Protein AF-A0A933UN74-F1 (afdb_monomer)

Foldseek 3Di:
DVCVPVVVVVVVVVVVVVCVVVVVPPDPPPDDPPPLCPPPVNVVVVVVVVD

Radius of gyration: 20.77 Å; Cα contacts (8 Å, |Δi|>4): 14; chains: 1; bounding box: 48×20×49 Å

Mean predicted aligned error: 13.51 Å

Solvent-accessible surface area (backbone atoms only — not comparable to full-atom values): 3252 Å² total; per-residue (Å²): 112,73,65,73,55,48,52,59,50,51,52,50,53,53,52,50,52,51,29,48,76,69,60,70,52,69,75,83,56,93,64,68,83,84,48,47,88,73,36,83,89,40,34,67,65,59,63,64,71,80,112

Structure (mmCIF, N/CA/C/O backbone):
data_AF-A0A933UN74-F1
#
_entry.id   AF-A0A933UN74-F1
#
loop_
_atom_site.group_PDB
_atom_site.id
_atom_site.type_symbol
_atom_site.label_atom_id
_atom_site.label_alt_id
_atom_site.label_comp_id
_atom_site.label_asym_id
_atom_site.label_entity_id
_atom_site.label_seq_id
_atom_site.pdbx_PDB_ins_code
_atom_site.Cartn_x
_atom_site.Cartn_y
_atom_site.Cartn_z
_atom_site.occupancy
_atom_site.B_iso_or_equiv
_atom_site.auth_seq_id
_atom_site.auth_comp_id
_atom_site.auth_asym_id
_atom_site.auth_atom_id
_atom_site.pdbx_PDB_model_num
ATOM 1 N N . MET A 1 1 ? -19.251 2.440 23.520 1.00 63.62 1 MET A N 1
ATOM 2 C CA . MET A 1 1 ? -18.983 3.387 22.409 1.00 63.62 1 MET A CA 1
ATOM 3 C C . MET A 1 1 ? -17.519 3.400 21.964 1.00 63.62 1 MET A C 1
ATOM 5 O O . MET A 1 1 ? -17.280 3.254 20.777 1.00 63.62 1 MET A O 1
ATOM 9 N N . ARG A 1 2 ? -16.531 3.481 22.872 1.00 62.19 2 ARG A N 1
ATOM 10 C CA . ARG A 1 2 ? -15.094 3.528 22.514 1.00 62.19 2 ARG A CA 1
ATOM 11 C C . ARG A 1 2 ? -14.605 2.352 21.646 1.00 62.19 2 ARG A C 1
ATOM 13 O O . ARG A 1 2 ? -13.861 2.557 20.697 1.00 62.19 2 ARG A O 1
ATOM 20 N N . TYR A 1 3 ? -15.090 1.140 21.916 1.00 70.38 3 TYR A N 1
ATOM 21 C CA . TYR A 1 3 ? -14.747 -0.060 21.137 1.00 70.38 3 TYR A CA 1
ATOM 22 C C . TYR A 1 3 ? -15.398 -0.108 19.749 1.00 70.38 3 TYR A C 1
ATOM 24 O O . TYR A 1 3 ? -14.820 -0.668 18.827 1.00 70.38 3 TYR A O 1
ATOM 32 N N . VAL A 1 4 ? -16.562 0.530 19.583 1.00 77.12 4 VAL A N 1
ATOM 33 C CA . VAL A 1 4 ? -17.297 0.559 18.307 1.00 77.12 4 VAL A CA 1
ATOM 34 C C . VAL A 1 4 ? -16.533 1.366 17.257 1.00 77.12 4 VAL A C 1
ATOM 36 O O . VAL A 1 4 ? -16.600 1.045 16.081 1.00 77.12 4 VAL A O 1
ATOM 39 N N . VAL A 1 5 ? -15.765 2.375 17.684 1.00 81.00 5 VAL A N 1
ATOM 40 C CA . VAL A 1 5 ? -14.939 3.213 16.797 1.00 81.00 5 VAL A CA 1
ATOM 41 C C . VAL A 1 5 ? -13.493 2.709 16.719 1.00 81.00 5 VAL A C 1
ATOM 43 O O . VAL A 1 5 ? -12.882 2.747 15.655 1.00 81.00 5 VAL A O 1
A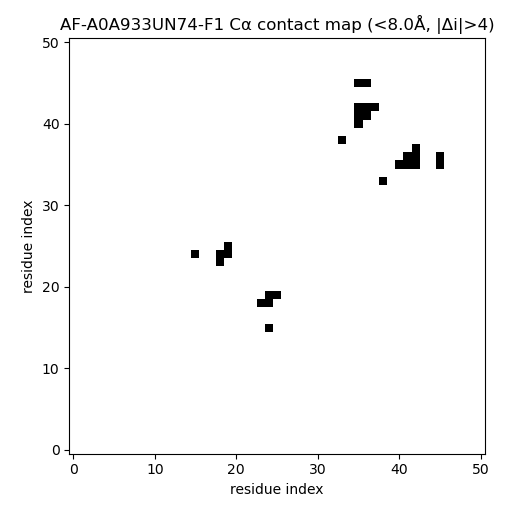TOM 46 N N . GLY A 1 6 ? -12.942 2.191 17.821 1.00 88.94 6 GLY A N 1
ATOM 47 C CA . GLY A 1 6 ? -11.548 1.735 17.860 1.00 88.94 6 GLY A CA 1
ATOM 48 C C . GLY A 1 6 ? -11.269 0.515 16.979 1.00 88.94 6 GLY A C 1
ATOM 49 O O . GLY A 1 6 ? -10.249 0.476 16.295 1.00 88.94 6 GLY A O 1
ATOM 50 N N . ILE A 1 7 ? -12.183 -0.461 16.956 1.00 91.31 7 ILE A N 1
ATOM 51 C CA . ILE A 1 7 ? -12.031 -1.688 16.159 1.00 91.31 7 ILE A CA 1
ATOM 52 C C . ILE A 1 7 ? -11.995 -1.397 14.648 1.00 91.31 7 ILE A C 1
ATOM 54 O O . ILE A 1 7 ? -11.027 -1.806 14.007 1.00 91.31 7 ILE A O 1
ATOM 58 N N . PRO A 1 8 ? -12.969 -0.681 14.047 1.00 91.38 8 PRO A N 1
ATOM 59 C CA . PRO A 1 8 ? -12.922 -0.406 12.612 1.00 91.38 8 PRO A CA 1
ATOM 60 C C . PRO A 1 8 ? -11.717 0.457 12.223 1.00 91.38 8 PRO A C 1
ATOM 62 O O . PRO A 1 8 ? -11.142 0.243 11.158 1.00 91.38 8 PRO A O 1
ATOM 65 N N . PHE A 1 9 ? -11.282 1.376 13.093 1.00 93.06 9 PHE A N 1
ATOM 66 C CA . PHE A 1 9 ? -10.069 2.159 12.858 1.00 93.06 9 PHE A CA 1
ATOM 67 C C . PHE A 1 9 ? -8.815 1.276 12.798 1.00 93.06 9 PHE A C 1
ATOM 69 O O . PHE A 1 9 ? -8.021 1.397 11.868 1.00 93.06 9 PHE A O 1
ATOM 76 N N . LEU A 1 10 ? -8.656 0.341 13.740 1.00 94.94 10 LEU A N 1
ATOM 77 C CA . LEU A 1 10 ? -7.542 -0.611 13.730 1.00 94.94 10 LEU A CA 1
ATOM 78 C C . LEU A 1 10 ? -7.532 -1.473 12.464 1.00 94.94 10 LEU A C 1
ATOM 80 O O . LEU A 1 10 ? -6.485 -1.623 11.836 1.00 94.94 10 LEU A O 1
ATOM 84 N N . VAL A 1 11 ? -8.692 -1.994 12.058 1.00 94.69 11 VAL A N 1
ATOM 85 C CA . VAL A 1 11 ? -8.823 -2.788 10.824 1.00 94.69 11 VAL A CA 1
ATOM 86 C C . VAL A 1 11 ? -8.402 -1.972 9.600 1.00 94.69 11 VAL A C 1
ATOM 88 O O . VAL A 1 11 ? -7.647 -2.467 8.763 1.00 94.69 11 VAL A O 1
ATOM 91 N N . LEU A 1 12 ? -8.836 -0.711 9.517 1.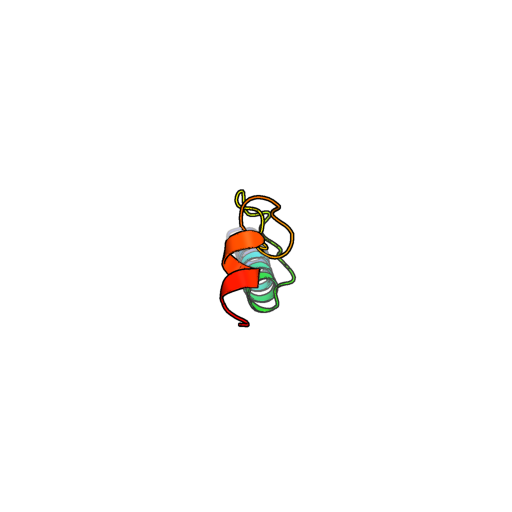00 92.56 12 LEU A N 1
ATOM 92 C CA . LEU A 1 12 ? -8.465 0.197 8.434 1.00 92.56 12 LEU A CA 1
ATOM 93 C C . LEU A 1 12 ? -6.946 0.423 8.375 1.00 92.56 12 LEU A C 1
ATOM 95 O O . LEU A 1 12 ? -6.354 0.307 7.303 1.00 92.56 12 LEU A O 1
ATOM 99 N N . VAL A 1 13 ? -6.309 0.702 9.516 1.00 94.56 13 VAL A N 1
ATOM 100 C CA . VAL A 1 13 ? -4.856 0.929 9.595 1.00 94.56 13 VAL A CA 1
ATOM 101 C C . VAL A 1 13 ? -4.076 -0.311 9.151 1.00 94.56 13 VAL A C 1
ATOM 103 O O . VAL A 1 13 ? -3.145 -0.192 8.355 1.00 94.56 13 VAL A O 1
ATOM 106 N N . VAL A 1 14 ? -4.476 -1.504 9.602 1.00 95.06 14 VAL A N 1
ATOM 107 C CA . VAL A 1 14 ? -3.825 -2.766 9.210 1.00 95.06 14 VAL A CA 1
ATOM 108 C C . VAL A 1 14 ? -3.986 -3.029 7.711 1.00 95.06 14 VAL A C 1
ATOM 110 O O . VAL A 1 14 ? -3.013 -3.376 7.040 1.00 95.06 14 VAL A O 1
ATOM 113 N N . ALA A 1 15 ? -5.183 -2.818 7.160 1.00 91.31 15 ALA A N 1
ATOM 114 C CA . ALA A 1 15 ? -5.442 -2.998 5.733 1.00 91.31 15 ALA A CA 1
ATOM 115 C C . ALA A 1 15 ? -4.631 -2.018 4.865 1.00 91.31 15 ALA A C 1
ATOM 117 O O . ALA A 1 15 ? -4.089 -2.415 3.832 1.00 91.31 15 ALA A O 1
ATOM 118 N N . LEU A 1 16 ? -4.506 -0.759 5.297 1.00 88.62 16 LEU A N 1
ATOM 119 C CA . LEU A 1 16 ? -3.681 0.255 4.635 1.00 88.62 16 LEU A CA 1
ATOM 120 C C . LEU A 1 16 ? -2.197 -0.110 4.668 1.00 88.62 16 LEU A C 1
ATOM 122 O O . LEU A 1 16 ? -1.547 -0.073 3.625 1.00 88.62 16 LEU A O 1
ATOM 126 N N . ALA A 1 17 ? -1.674 -0.504 5.833 1.00 90.12 17 ALA A N 1
ATOM 127 C 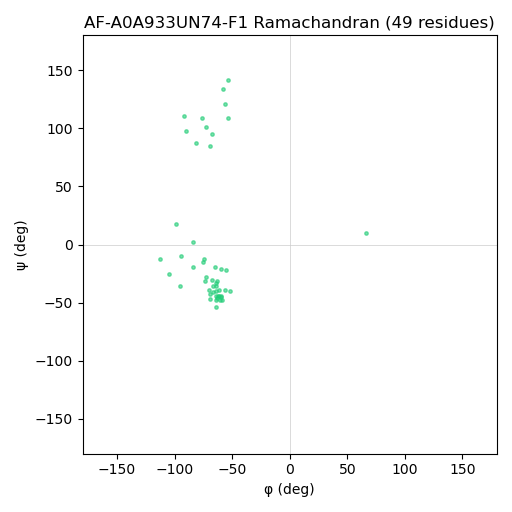CA . ALA A 1 17 ? -0.284 -0.929 5.975 1.00 90.12 17 ALA A CA 1
ATOM 128 C C . ALA A 1 17 ? 0.023 -2.125 5.061 1.00 90.12 17 ALA A C 1
ATOM 130 O O . ALA A 1 17 ? 0.986 -2.093 4.295 1.00 90.12 17 ALA A O 1
ATOM 131 N N . TRP A 1 18 ? -0.843 -3.142 5.065 1.00 91.75 18 TRP A N 1
ATOM 132 C CA . TRP A 1 18 ? -0.711 -4.310 4.193 1.00 91.75 18 TRP A CA 1
ATOM 133 C C . TRP A 1 18 ? -0.792 -3.946 2.704 1.00 91.75 18 TRP A C 1
ATOM 135 O O . TRP A 1 18 ? -0.000 -4.420 1.886 1.00 91.75 18 TRP A O 1
ATOM 145 N N . GLY A 1 19 ? -1.742 -3.089 2.332 1.00 88.19 19 GLY A N 1
ATOM 146 C CA . GLY A 1 19 ? -1.912 -2.619 0.960 1.00 88.19 19 GLY A CA 1
ATOM 147 C C . GLY A 1 19 ? -0.724 -1.794 0.456 1.00 88.19 19 GLY A C 1
ATOM 148 O O . GLY A 1 19 ? -0.363 -1.913 -0.716 1.00 88.19 19 GLY A O 1
ATOM 149 N N . ALA A 1 20 ? -0.097 -1.005 1.333 1.00 84.44 20 ALA A N 1
ATOM 150 C CA . ALA A 1 20 ? 1.125 -0.263 1.039 1.00 84.44 20 ALA A CA 1
ATOM 151 C C . ALA A 1 20 ? 2.329 -1.204 0.865 1.00 84.44 20 ALA A C 1
ATOM 153 O O . ALA A 1 20 ? 3.031 -1.110 -0.138 1.00 84.44 20 ALA A O 1
ATOM 154 N N . LEU A 1 21 ? 2.513 -2.165 1.780 1.00 85.88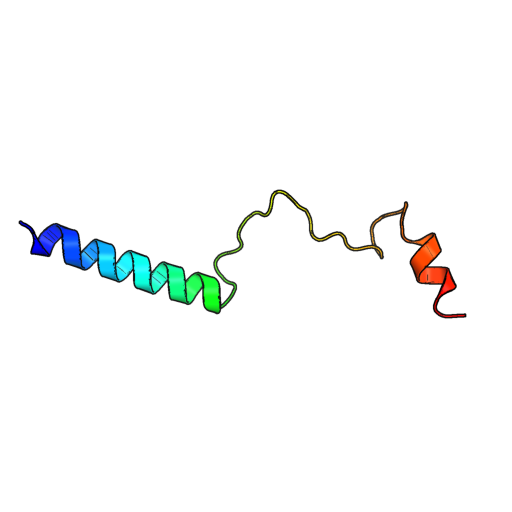 21 LEU A N 1
ATOM 155 C CA . LEU A 1 21 ? 3.593 -3.163 1.728 1.00 85.88 21 LEU A CA 1
ATOM 156 C C . LEU A 1 21 ? 3.523 -4.049 0.477 1.00 85.88 21 LEU A C 1
ATOM 158 O O . LEU A 1 21 ? 4.541 -4.362 -0.129 1.00 85.88 21 LEU A O 1
ATOM 162 N N . THR A 1 22 ? 2.317 -4.443 0.067 1.00 87.12 22 THR A N 1
ATOM 163 C CA . THR A 1 22 ? 2.104 -5.293 -1.118 1.00 87.12 22 THR A CA 1
ATOM 164 C C . THR A 1 22 ? 2.066 -4.512 -2.435 1.00 87.12 22 THR A C 1
ATOM 166 O O . THR A 1 22 ? 1.810 -5.101 -3.484 1.00 87.12 22 THR A O 1
ATOM 169 N N . GLY A 1 23 ? 2.273 -3.188 -2.405 1.00 72.94 23 GLY A N 1
ATOM 170 C CA . GLY A 1 23 ? 2.245 -2.330 -3.595 1.00 72.94 23 GLY A CA 1
ATOM 171 C C . GLY A 1 23 ? 0.871 -2.216 -4.270 1.00 72.94 23 GLY A C 1
ATOM 172 O O . GLY A 1 23 ? 0.766 -1.665 -5.368 1.00 72.94 23 GLY A O 1
ATOM 173 N N . ARG A 1 24 ? -0.199 -2.723 -3.636 1.00 72.81 24 ARG A N 1
ATOM 174 C CA . ARG A 1 24 ? -1.577 -2.600 -4.144 1.00 72.81 24 ARG A CA 1
ATOM 175 C C . ARG A 1 24 ? -2.121 -1.190 -3.966 1.00 72.81 24 ARG A C 1
ATOM 177 O O . ARG A 1 24 ? -2.916 -0.730 -4.783 1.00 72.81 24 ARG A O 1
ATOM 184 N N . VAL A 1 25 ? -1.685 -0.495 -2.916 1.00 70.88 25 VAL A N 1
ATOM 185 C CA . VAL A 1 25 ? -1.967 0.928 -2.732 1.00 70.88 25 VAL A CA 1
ATOM 186 C C . VAL A 1 25 ? -0.958 1.696 -3.573 1.00 70.88 25 VAL A C 1
ATOM 188 O O . VAL A 1 25 ? 0.120 2.070 -3.119 1.00 70.88 25 VAL A O 1
ATOM 191 N N . ARG A 1 26 ? -1.306 1.912 -4.843 1.00 66.62 26 ARG A N 1
ATOM 192 C CA . ARG A 1 26 ? -0.578 2.858 -5.684 1.00 66.62 26 ARG A CA 1
ATOM 193 C C . ARG A 1 26 ? -0.922 4.261 -5.216 1.00 66.62 26 ARG A C 1
ATOM 195 O O . ARG A 1 26 ? -1.978 4.794 -5.561 1.00 66.62 26 ARG A O 1
ATOM 202 N N . ALA A 1 27 ? -0.025 4.865 -4.444 1.00 67.00 27 ALA A N 1
ATOM 203 C CA . ALA A 1 27 ? -0.031 6.308 -4.301 1.00 67.00 27 ALA A CA 1
ATOM 204 C C . ALA A 1 27 ? 0.073 6.898 -5.715 1.00 67.00 27 ALA A C 1
ATOM 206 O O . ALA A 1 27 ? 1.014 6.595 -6.451 1.00 67.00 27 ALA A O 1
ATOM 207 N N . ARG A 1 28 ? -0.914 7.702 -6.125 1.00 64.75 28 ARG A N 1
ATOM 208 C CA . ARG A 1 28 ? -0.764 8.551 -7.309 1.00 64.75 28 ARG A CA 1
ATOM 209 C C . ARG A 1 28 ? 0.251 9.626 -6.936 1.00 64.75 28 ARG A C 1
ATOM 211 O O . ARG A 1 28 ? -0.119 10.680 -6.431 1.00 64.75 28 ARG A O 1
ATOM 218 N N . GLY A 1 29 ? 1.532 9.303 -7.076 1.00 60.81 29 GLY A N 1
ATOM 219 C CA . GLY A 1 29 ? 2.605 10.270 -6.915 1.00 60.81 29 GLY A CA 1
ATOM 220 C C . GLY A 1 29 ? 2.395 11.410 -7.907 1.00 60.81 29 GLY A C 1
ATOM 221 O O . GLY A 1 29 ? 2.108 11.170 -9.076 1.00 60.81 29 GLY A O 1
ATOM 222 N N . CYS A 1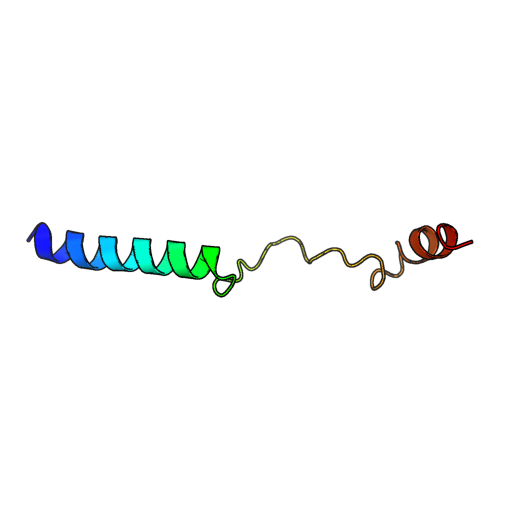 30 ? 2.522 12.649 -7.428 1.00 63.00 30 CYS A N 1
ATOM 223 C CA . CYS A 1 30 ? 2.562 13.852 -8.269 1.00 63.00 30 CYS A CA 1
ATOM 224 C C . CYS A 1 30 ? 3.748 13.811 -9.256 1.00 63.00 30 CYS A C 1
ATOM 226 O O . CYS A 1 30 ? 3.736 14.456 -10.298 1.00 63.00 30 CYS A O 1
ATOM 228 N N . CYS A 1 31 ? 4.758 12.997 -8.946 1.00 62.59 31 CYS A N 1
ATOM 229 C CA . CYS A 1 31 ? 5.858 12.679 -9.835 1.00 62.59 31 CYS A CA 1
ATOM 230 C C . CYS A 1 31 ? 5.498 11.413 -10.621 1.00 62.59 31 CYS A C 1
ATOM 232 O O . CYS A 1 31 ? 5.432 10.322 -10.047 1.00 62.59 31 CYS A O 1
ATOM 234 N N . ALA A 1 32 ? 5.264 11.550 -11.928 1.00 64.94 32 ALA A N 1
ATOM 235 C CA . ALA A 1 32 ? 5.319 10.407 -12.830 1.00 64.94 32 ALA A CA 1
ATOM 236 C C . ALA A 1 32 ? 6.675 9.710 -12.635 1.00 64.94 32 ALA A C 1
ATOM 238 O O . ALA A 1 32 ? 7.681 10.389 -12.425 1.00 64.94 32 ALA A O 1
ATOM 239 N N . VAL A 1 33 ? 6.707 8.373 -12.672 1.00 66.38 33 VAL A N 1
ATOM 240 C CA . VAL A 1 33 ? 7.976 7.642 -12.791 1.00 66.38 33 VAL A CA 1
ATOM 241 C C . VAL A 1 33 ? 8.678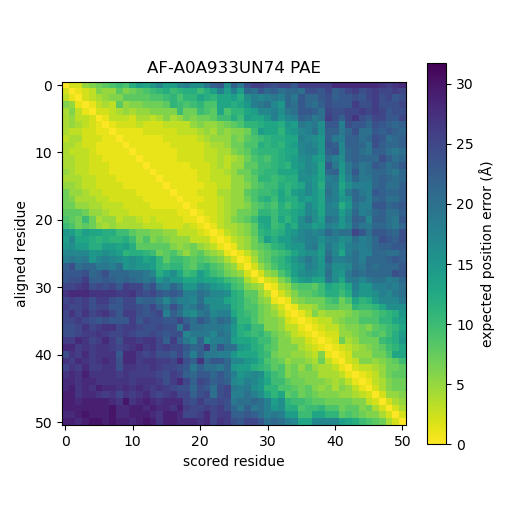 8.227 -14.010 1.00 66.38 33 VAL A C 1
ATOM 243 O O . VAL A 1 33 ? 8.187 8.062 -15.126 1.00 66.38 33 VAL A O 1
ATOM 246 N N . ALA A 1 34 ? 9.748 8.987 -13.773 1.00 64.75 34 ALA A N 1
ATOM 247 C CA . ALA A 1 34 ? 10.585 9.526 -14.827 1.00 64.75 34 ALA A CA 1
ATOM 248 C C . ALA A 1 34 ? 11.267 8.318 -15.461 1.00 64.75 34 ALA A C 1
ATOM 250 O O . ALA A 1 34 ? 12.213 7.765 -14.908 1.00 64.75 34 ALA A O 1
ATOM 251 N N . ASP A 1 35 ? 10.676 7.828 -16.543 1.00 68.12 35 ASP A N 1
ATOM 252 C CA . ASP A 1 35 ? 11.213 6.747 -17.348 1.00 68.12 35 ASP A CA 1
ATOM 253 C C . ASP A 1 35 ? 12.081 7.413 -18.427 1.00 68.12 35 ASP A C 1
ATOM 255 O O . ASP A 1 35 ? 11.542 7.909 -19.423 1.00 68.12 35 ASP A O 1
ATOM 259 N N . PRO A 1 36 ? 13.415 7.494 -18.241 1.00 65.62 36 PRO A N 1
ATOM 260 C CA . PRO A 1 36 ? 14.292 8.228 -19.152 1.00 65.62 36 PRO A CA 1
ATOM 261 C C . PRO A 1 36 ? 14.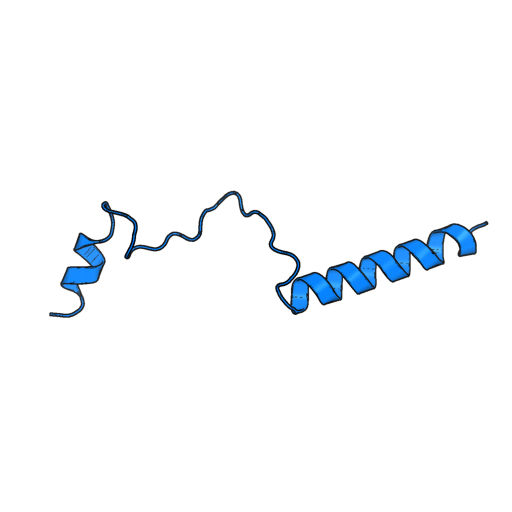326 7.588 -20.546 1.00 65.62 36 PRO A C 1
ATOM 263 O O . PRO A 1 36 ? 14.642 8.258 -21.527 1.00 65.62 36 PRO A O 1
ATOM 266 N N . ALA A 1 37 ? 13.925 6.314 -20.663 1.00 68.69 37 ALA A N 1
ATOM 267 C CA . ALA A 1 37 ? 13.751 5.640 -21.944 1.00 68.69 37 ALA A CA 1
ATOM 268 C C . ALA A 1 37 ? 12.471 6.076 -22.678 1.00 68.69 37 ALA A C 1
ATOM 270 O O . ALA A 1 37 ? 12.333 5.815 -23.876 1.00 68.69 37 ALA A O 1
ATOM 271 N N . ARG A 1 38 ? 11.522 6.742 -22.010 1.00 66.25 38 ARG A N 1
ATOM 272 C CA . ARG A 1 38 ? 10.315 7.326 -22.624 1.00 66.25 38 ARG A CA 1
ATOM 273 C C . ARG A 1 38 ? 10.383 8.842 -22.755 1.00 66.25 38 ARG A C 1
ATOM 275 O O . ARG A 1 38 ? 9.756 9.382 -23.665 1.00 66.25 38 ARG A O 1
ATOM 282 N N . ASP A 1 39 ? 11.164 9.509 -21.915 1.00 68.69 39 ASP A N 1
ATOM 283 C CA . ASP A 1 39 ? 11.366 10.949 -22.007 1.00 68.69 39 ASP A CA 1
ATOM 284 C C . ASP A 1 39 ? 12.313 11.308 -23.155 1.00 68.69 39 ASP A C 1
ATOM 286 O O . ASP A 1 39 ? 13.527 11.131 -23.082 1.00 68.69 39 ASP A O 1
ATOM 290 N N . LEU A 1 40 ? 11.753 11.902 -24.215 1.00 70.62 40 LEU A N 1
ATOM 291 C CA . LEU A 1 40 ? 12.499 12.360 -25.397 1.00 70.62 40 LEU A CA 1
ATOM 292 C C . LEU A 1 40 ? 13.642 13.333 -25.062 1.00 70.62 40 LEU A C 1
ATOM 294 O O . LEU A 1 40 ? 14.564 13.463 -25.851 1.00 70.62 40 LEU A O 1
ATOM 298 N N . ARG A 1 41 ? 13.593 14.010 -23.906 1.00 72.19 41 ARG A N 1
ATOM 299 C CA . ARG A 1 41 ? 14.657 14.918 -23.445 1.00 72.19 41 ARG A CA 1
ATOM 300 C C . ARG A 1 41 ? 15.815 14.218 -22.726 1.00 72.19 41 ARG A C 1
ATOM 302 O O . ARG A 1 41 ? 16.864 14.831 -22.585 1.00 72.19 41 ARG A O 1
ATOM 309 N N . MET A 1 42 ? 15.624 12.990 -22.235 1.00 66.25 42 MET A N 1
ATOM 310 C CA . MET A 1 42 ? 16.652 12.218 -21.513 1.00 66.25 42 MET A CA 1
ATOM 311 C C . MET A 1 42 ? 17.139 10.983 -22.278 1.00 66.25 42 MET A C 1
ATOM 313 O O . MET A 1 42 ? 18.172 10.421 -21.916 1.00 66.25 42 MET A O 1
ATOM 317 N N . ARG A 1 43 ? 16.442 10.586 -23.351 1.00 64.56 43 ARG A N 1
ATOM 318 C CA . ARG A 1 43 ? 16.834 9.463 -24.214 1.00 64.56 43 ARG A CA 1
ATOM 319 C C . ARG A 1 43 ? 18.271 9.555 -24.715 1.00 64.56 43 ARG A C 1
ATOM 321 O O . ARG A 1 43 ? 18.965 8.545 -24.720 1.00 64.56 43 ARG A O 1
ATOM 328 N N . ASP A 1 44 ? 18.717 10.753 -25.079 1.00 67.88 44 ASP A N 1
ATOM 329 C CA . ASP A 1 44 ? 20.044 10.962 -25.665 1.00 67.88 44 ASP A CA 1
ATOM 330 C C . ASP A 1 44 ? 21.168 10.665 -24.658 1.00 67.88 44 ASP A C 1
ATOM 332 O O . ASP A 1 44 ? 22.196 10.093 -25.015 1.00 67.88 44 ASP A O 1
ATOM 336 N N . ALA A 1 45 ? 20.948 10.981 -23.377 1.00 65.94 45 ALA A N 1
ATOM 337 C CA . ALA A 1 45 ? 21.906 10.695 -22.312 1.00 65.94 45 ALA A CA 1
ATOM 338 C C . ALA A 1 45 ? 22.009 9.188 -22.023 1.00 65.94 45 ALA A C 1
ATOM 340 O O . ALA A 1 45 ? 23.113 8.680 -21.845 1.00 65.94 45 ALA A O 1
ATOM 341 N N . VAL A 1 46 ? 20.885 8.463 -22.041 1.00 65.50 46 VAL A N 1
ATOM 342 C CA . VAL A 1 46 ? 20.873 7.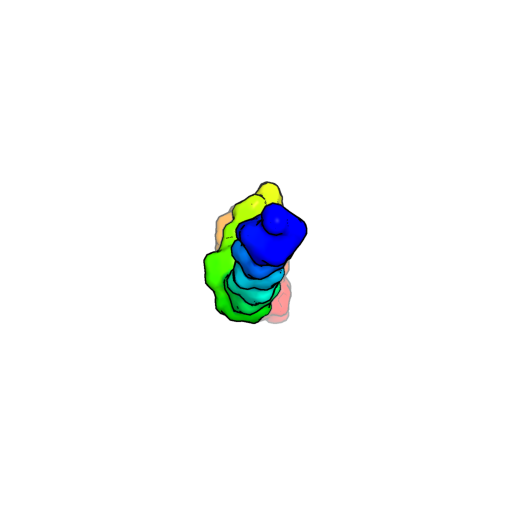004 -21.828 1.00 65.50 46 VAL A CA 1
ATOM 343 C C . VAL A 1 46 ? 21.520 6.262 -23.001 1.00 65.50 46 VAL A C 1
ATOM 345 O O . VAL A 1 46 ? 22.322 5.363 -22.779 1.00 65.50 46 VAL A O 1
ATOM 348 N N . LEU A 1 47 ? 21.243 6.664 -24.248 1.00 62.16 47 LEU A N 1
ATOM 349 C CA . LEU A 1 47 ? 21.815 6.007 -25.432 1.00 62.16 47 LEU A CA 1
ATOM 350 C C . LEU A 1 47 ? 23.350 6.121 -25.490 1.00 62.16 47 LEU A C 1
ATOM 352 O O . LEU A 1 47 ? 24.021 5.237 -26.009 1.00 62.16 47 LEU A O 1
ATOM 356 N N . SER A 1 48 ? 23.905 7.211 -24.956 1.00 60.12 48 SER A N 1
ATOM 357 C CA . SER A 1 48 ? 25.351 7.458 -24.947 1.00 60.12 48 SER A CA 1
ATOM 358 C C . SER A 1 48 ? 26.145 6.623 -23.935 1.00 60.12 48 SER A C 1
ATOM 360 O O . SER A 1 48 ? 27.370 6.613 -24.009 1.00 60.12 48 SER A O 1
ATOM 362 N N . THR A 1 49 ? 25.483 5.942 -22.992 1.00 59.00 49 THR A N 1
ATOM 363 C CA . THR A 1 49 ? 26.165 5.164 -21.937 1.00 59.00 49 THR A CA 1
ATOM 364 C C . THR A 1 49 ? 26.338 3.678 -22.272 1.00 59.00 49 THR A C 1
ATOM 366 O O . THR A 1 49 ? 27.081 2.999 -21.571 1.00 59.00 49 THR A O 1
ATOM 369 N N . ASP A 1 50 ? 25.705 3.195 -23.347 1.00 56.31 50 ASP A N 1
ATOM 370 C CA . ASP A 1 50 ? 25.804 1.811 -23.849 1.00 56.31 50 ASP A CA 1
ATOM 371 C C . ASP A 1 50 ? 26.796 1.668 -25.034 1.00 56.31 50 ASP A C 1
ATOM 373 O O . ASP A 1 50 ? 26.728 0.697 -25.792 1.00 56.31 50 ASP A O 1
ATOM 377 N N . GLY A 1 51 ? 27.690 2.648 -25.222 1.00 50.47 51 GLY A N 1
ATOM 378 C CA . GLY A 1 51 ? 28.721 2.681 -26.273 1.00 50.47 51 GLY A CA 1
ATOM 379 C C . GLY A 1 51 ? 30.107 2.275 -25.792 1.00 50.47 51 GLY A C 1
ATOM 380 O O . GLY A 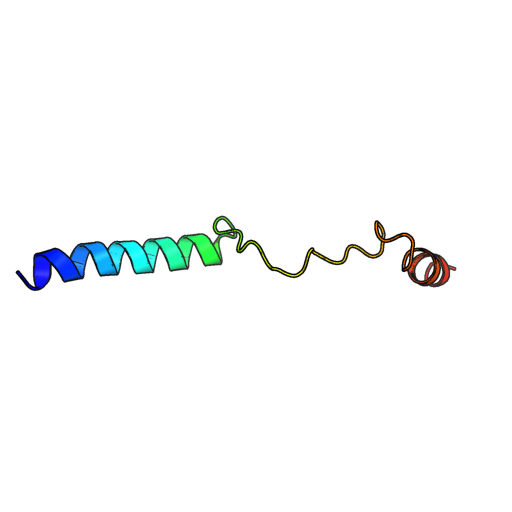1 51 ? 30.517 2.760 -24.715 1.00 50.47 51 GLY A O 1
#

pLDDT: mean 74.39, std 12.62, range [50.47, 95.06]

Secondary structure (DSSP, 8-state):
-HHHHHHHHHHHHHHHHHHHHTT-S----SS----TTT-TTTHHHHHTT--

Sequence (51 aa):
MRYVVGIPFLVLVVALAWGALTGRVRARGCCAVADPARDLRMRDAVLSTDG